Protein AF-A0A928TXZ2-F1 (afdb_monomer_lite)

Foldseek 3Di:
DQQDDQDDQDPPDGDDPVSVVSNVVNVVVVVVVVVLVVLLCVLVCLVDDPDDPPPPVNVVSSVVSSVVSVVCVVPVDPPPPPPVVVVPD

Sequence (89 aa):
MWPPRSQKKPKGKELSTEDVFLNRIIAGFRIEVEHVIAGVKRCRIVKDTFRNLKDGFSDLVMEVACGLHNLRVAYRHPVASLNLLDLCN

pLDDT: mean 88.67, std 10.35, range [56.5, 97.88]

Structure (mmCIF, N/CA/C/O backbone):
data_AF-A0A928TXZ2-F1
#
_entry.id   AF-A0A928TXZ2-F1
#
loop_
_atom_site.group_PDB
_atom_site.id
_atom_site.type_symbol
_atom_site.label_atom_id
_atom_site.label_alt_id
_atom_site.label_comp_id
_atom_site.label_asym_id
_atom_site.label_entity_id
_atom_site.label_seq_id
_atom_site.pdbx_PDB_ins_code
_atom_site.Cartn_x
_atom_site.Cartn_y
_atom_site.Cartn_z
_atom_site.occupancy
_atom_site.B_iso_or_equiv
_atom_site.auth_seq_id
_atom_site.auth_comp_id
_atom_site.auth_asym_id
_atom_site.auth_atom_id
_atom_site.pdbx_PDB_model_num
ATOM 1 N N . MET A 1 1 ? -14.024 -6.302 -0.031 1.00 56.50 1 MET A N 1
ATOM 2 C CA . MET A 1 1 ? -14.985 -5.405 0.650 1.00 56.50 1 MET A CA 1
ATOM 3 C C . MET A 1 1 ? -14.190 -4.511 1.594 1.00 56.50 1 MET A C 1
ATOM 5 O O . MET A 1 1 ? -13.471 -5.051 2.423 1.00 56.50 1 MET A O 1
ATOM 9 N N . TRP A 1 2 ? -14.228 -3.186 1.438 1.00 73.25 2 TRP A N 1
ATOM 10 C CA . TRP A 1 2 ? -13.592 -2.267 2.397 1.00 73.25 2 TRP A CA 1
ATOM 11 C C . TRP A 1 2 ? -14.309 -2.372 3.756 1.00 73.25 2 TRP A C 1
ATOM 13 O O . TRP A 1 2 ? -15.539 -2.497 3.748 1.00 73.25 2 TRP A O 1
ATOM 23 N N . PRO A 1 3 ? -13.605 -2.356 4.907 1.00 79.12 3 PRO A N 1
ATOM 24 C CA . PRO A 1 3 ? -14.271 -2.411 6.202 1.00 79.12 3 PRO A CA 1
ATOM 25 C C . PRO A 1 3 ? -15.244 -1.234 6.358 1.00 79.12 3 PRO A C 1
ATOM 27 O O . PRO A 1 3 ? -14.991 -0.140 5.837 1.00 79.12 3 PRO A O 1
ATOM 30 N N . PRO A 1 4 ? -16.363 -1.428 7.072 1.00 83.12 4 PRO A N 1
ATOM 31 C CA . PRO A 1 4 ? -17.323 -0.360 7.294 1.00 83.12 4 PRO A CA 1
ATOM 32 C C . PRO A 1 4 ? -16.649 0.840 7.969 1.00 83.12 4 PRO A C 1
ATOM 34 O O . PRO A 1 4 ? -15.652 0.722 8.684 1.00 83.12 4 PRO A O 1
ATOM 37 N N . ARG A 1 5 ? -17.189 2.034 7.715 1.00 84.62 5 ARG A N 1
ATOM 38 C CA . ARG A 1 5 ? -16.685 3.265 8.330 1.00 84.62 5 ARG A CA 1
ATOM 39 C C . ARG A 1 5 ? -16.821 3.168 9.852 1.00 84.62 5 ARG A C 1
ATOM 41 O O . ARG A 1 5 ? -17.855 2.735 10.347 1.00 84.62 5 ARG A O 1
ATOM 48 N N . SER A 1 6 ? -15.814 3.662 10.573 1.00 87.38 6 SER A N 1
ATOM 49 C CA . SER A 1 6 ? -15.881 3.807 12.028 1.00 87.38 6 SER A CA 1
ATOM 50 C C . SER A 1 6 ? -17.089 4.651 12.446 1.00 87.38 6 SER A C 1
ATOM 52 O O . SER A 1 6 ? -17.285 5.753 11.912 1.00 87.38 6 SER A O 1
ATOM 54 N N . GLN A 1 7 ? -17.852 4.169 13.424 1.00 89.81 7 GLN A N 1
ATOM 55 C CA . GLN A 1 7 ? -18.993 4.889 13.976 1.00 89.81 7 GLN A CA 1
ATOM 56 C C . GLN A 1 7 ? -18.523 6.134 14.724 1.00 89.81 7 GLN A C 1
ATOM 58 O O . GLN A 1 7 ? -17.552 6.101 15.485 1.00 89.81 7 GLN A O 1
ATOM 63 N N . LYS A 1 8 ? -19.192 7.262 14.473 1.00 87.25 8 LYS A N 1
ATOM 64 C CA . LYS A 1 8 ? -18.873 8.535 15.127 1.00 87.25 8 LYS A CA 1
ATOM 65 C C . LYS A 1 8 ? -19.620 8.633 16.449 1.00 87.25 8 LYS A C 1
ATOM 67 O O . LYS A 1 8 ? -20.777 8.239 16.536 1.00 87.25 8 LYS A O 1
ATOM 72 N N . LYS A 1 9 ? -18.982 9.246 17.448 1.00 86.75 9 LYS A N 1
ATOM 73 C CA . LYS A 1 9 ? -19.635 9.547 18.724 1.00 86.75 9 LYS A CA 1
ATOM 74 C C . LYS A 1 9 ? -20.842 10.477 18.489 1.00 86.75 9 LYS A C 1
ATOM 76 O O . LYS A 1 9 ? -20.660 11.544 17.891 1.00 86.75 9 LYS A O 1
ATOM 81 N N . PRO A 1 10 ? -22.056 10.105 18.929 1.00 86.62 10 PRO A N 1
ATOM 82 C CA . PRO A 1 10 ? -23.216 10.987 18.858 1.00 86.62 10 PRO A CA 1
ATOM 83 C C . PRO A 1 10 ? -23.024 12.228 19.746 1.00 86.62 10 PRO A C 1
ATOM 85 O O . PRO A 1 10 ? -22.382 12.172 20.796 1.00 86.62 10 PRO A O 1
ATOM 88 N N . LYS A 1 11 ? -23.572 13.379 19.330 1.00 86.62 11 LYS A N 1
ATOM 89 C CA . LYS A 1 11 ? -23.440 14.635 20.091 1.00 86.62 11 LYS A CA 1
ATOM 90 C C . LYS A 1 11 ? -24.067 14.481 21.482 1.00 86.62 11 LYS A C 1
ATOM 92 O O . LYS A 1 11 ? -25.232 14.114 21.591 1.00 86.62 11 LYS A O 1
ATOM 97 N N . GLY A 1 12 ? -23.292 14.772 22.529 1.00 86.62 12 GLY A N 1
ATOM 98 C CA . GLY A 1 12 ? -23.752 14.744 23.923 1.00 86.62 12 GLY A CA 1
ATOM 99 C C . GLY A 1 12 ? -23.996 13.350 24.515 1.00 86.62 12 GLY A C 1
ATOM 100 O O . GLY A 1 12 ? -24.528 13.261 25.614 1.00 86.62 12 GLY A O 1
ATOM 101 N N . LYS A 1 13 ? -23.628 12.268 23.815 1.00 86.44 13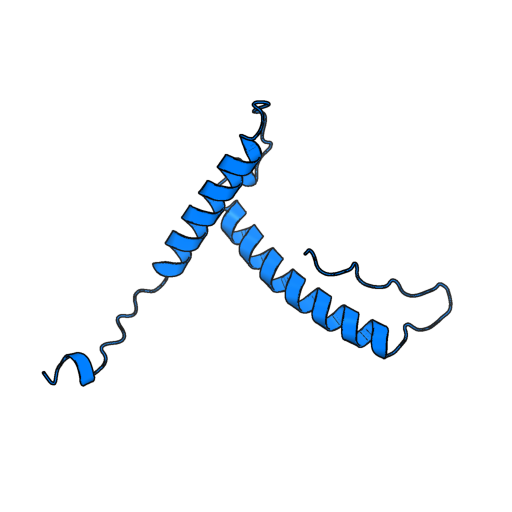 LYS A N 1
ATOM 102 C CA . LYS A 1 13 ? -23.811 10.886 24.285 1.00 86.44 13 LYS A CA 1
ATOM 103 C C . LYS A 1 13 ? -22.520 10.087 24.169 1.00 86.44 13 LYS A C 1
ATOM 105 O O . LYS A 1 13 ? -21.642 10.419 23.371 1.00 86.44 13 LYS A O 1
ATOM 110 N N . GLU A 1 14 ? -22.396 9.040 24.976 1.00 85.62 14 GLU A N 1
ATOM 111 C CA . GLU A 1 14 ? -21.287 8.095 24.867 1.00 85.62 14 GLU A CA 1
ATOM 112 C C . GLU A 1 14 ? -21.466 7.143 23.686 1.00 85.62 14 GLU A C 1
ATOM 114 O O . GLU A 1 14 ? -22.572 6.944 23.185 1.00 85.62 14 GLU A O 1
ATOM 119 N N . LEU A 1 15 ? -20.341 6.631 23.189 1.00 86.75 15 LEU A N 1
ATOM 120 C CA . LEU A 1 15 ? -20.342 5.630 22.134 1.00 86.75 15 LEU A CA 1
ATOM 121 C C . LEU A 1 15 ? -20.615 4.269 22.787 1.00 86.75 15 LEU A C 1
ATOM 123 O O . LEU A 1 15 ? -20.056 3.999 23.850 1.00 86.75 15 LEU A O 1
ATOM 127 N N . SER A 1 16 ? -21.463 3.439 22.173 1.00 89.56 16 SER A N 1
ATOM 128 C CA . SER A 1 16 ? -21.761 2.105 22.706 1.00 89.56 16 SER A CA 1
ATOM 129 C C . SER A 1 16 ? -20.474 1.292 22.876 1.00 89.56 16 SER A C 1
ATOM 131 O O . SER A 1 16 ? -19.533 1.435 22.093 1.00 89.56 16 SER A O 1
ATOM 133 N N . THR A 1 17 ? -20.422 0.415 23.876 1.00 89.88 17 THR A N 1
ATOM 134 C CA . THR A 1 17 ? -19.280 -0.486 24.102 1.00 89.88 17 THR A CA 1
ATOM 135 C C . THR A 1 17 ? -19.002 -1.367 22.882 1.00 89.88 17 THR A C 1
ATOM 137 O O . THR A 1 17 ? -17.843 -1.585 22.526 1.00 89.88 17 THR A O 1
ATOM 140 N N . GLU A 1 18 ? -20.057 -1.800 22.191 1.00 89.31 18 GLU A N 1
ATOM 141 C CA . GLU A 1 18 ? -19.984 -2.555 20.936 1.00 89.31 18 GLU A CA 1
ATOM 142 C C . GLU A 1 18 ? -19.342 -1.727 19.813 1.00 89.31 18 GLU A C 1
ATOM 144 O O . GLU A 1 18 ? -18.404 -2.177 19.154 1.00 89.31 18 GLU A O 1
ATOM 149 N N . ASP A 1 19 ? -19.778 -0.476 19.647 1.00 90.75 19 ASP A N 1
ATOM 150 C CA . ASP A 1 19 ? -19.231 0.450 18.651 1.00 90.75 19 ASP A CA 1
ATOM 151 C C . ASP A 1 19 ? -17.758 0.781 18.928 1.00 90.75 19 ASP A C 1
ATOM 153 O O . ASP A 1 19 ? -16.952 0.883 18.001 1.00 90.75 19 ASP A O 1
ATOM 157 N N . VAL A 1 20 ? -17.379 0.938 20.201 1.00 90.81 20 VAL A N 1
ATOM 158 C CA . VAL A 1 20 ? -15.982 1.144 20.613 1.00 90.81 20 VAL A CA 1
ATOM 159 C C . VAL A 1 20 ? -15.127 -0.055 20.206 1.00 90.81 20 VAL A C 1
ATOM 161 O O . VAL A 1 20 ? -14.045 0.122 19.637 1.00 90.81 20 VAL A O 1
ATOM 164 N N . PHE A 1 21 ? -15.607 -1.271 20.467 1.00 92.38 21 PHE A N 1
ATOM 165 C CA . PHE A 1 21 ? -14.904 -2.500 20.116 1.00 92.38 21 PHE A CA 1
ATOM 166 C C . PHE A 1 21 ? -14.738 -2.654 18.597 1.00 92.38 21 PHE A C 1
ATOM 168 O O . PHE A 1 21 ? -13.621 -2.866 18.116 1.00 92.38 21 PHE A O 1
ATOM 175 N N . LEU A 1 22 ? -15.812 -2.456 17.829 1.00 91.56 22 LEU A N 1
ATOM 176 C CA . LEU A 1 22 ? -15.770 -2.508 16.366 1.00 91.56 22 LEU A CA 1
ATOM 177 C C . LEU A 1 22 ? -14.834 -1.443 15.787 1.00 91.56 22 LEU A C 1
ATOM 179 O O . LEU A 1 22 ? -14.008 -1.740 14.922 1.00 91.56 22 LEU A O 1
ATOM 183 N N . ASN A 1 23 ? -14.895 -0.215 16.305 1.00 93.62 23 ASN A N 1
ATOM 184 C CA . ASN A 1 23 ? -13.991 0.856 15.900 1.00 93.62 23 ASN A CA 1
ATOM 185 C C . ASN A 1 23 ? -12.525 0.504 16.163 1.00 93.62 23 ASN A C 1
ATOM 187 O O . ASN A 1 23 ? -11.674 0.836 15.339 1.00 93.62 23 ASN A O 1
ATOM 191 N N . ARG A 1 24 ? -12.219 -0.184 17.271 1.00 93.06 24 ARG A N 1
ATOM 192 C CA . ARG A 1 24 ? -10.857 -0.636 17.581 1.00 93.06 24 ARG A CA 1
ATOM 193 C C . ARG A 1 24 ? -10.346 -1.646 16.556 1.00 93.06 24 ARG A C 1
ATOM 195 O O . ARG A 1 24 ? -9.214 -1.508 16.098 1.00 93.06 24 ARG A O 1
ATOM 202 N N . ILE A 1 25 ? -11.174 -2.614 16.164 1.00 92.56 25 ILE A N 1
ATOM 203 C CA . ILE A 1 25 ? -10.823 -3.602 15.130 1.00 92.56 25 ILE A CA 1
ATOM 204 C C . ILE A 1 25 ? -10.583 -2.907 13.785 1.00 92.56 25 ILE A C 1
ATOM 206 O O . ILE A 1 25 ? -9.548 -3.117 13.153 1.00 92.56 25 ILE A O 1
ATOM 210 N N . ILE A 1 26 ? -11.504 -2.031 13.369 1.00 92.31 26 ILE A N 1
ATOM 211 C CA . ILE A 1 26 ? -11.392 -1.285 12.107 1.00 92.31 26 ILE A CA 1
ATOM 212 C C . ILE A 1 26 ? -10.134 -0.407 12.111 1.00 92.31 26 ILE A C 1
ATOM 214 O O . ILE A 1 26 ? -9.431 -0.330 11.104 1.00 92.31 26 ILE A O 1
ATOM 218 N N . ALA A 1 27 ? -9.827 0.246 13.234 1.00 91.25 27 ALA A N 1
ATOM 219 C CA . ALA A 1 27 ? -8.620 1.050 13.379 1.00 91.25 27 ALA A CA 1
ATOM 220 C C . ALA A 1 27 ? -7.346 0.200 13.253 1.00 91.25 27 ALA A C 1
ATOM 222 O O . ALA A 1 27 ? -6.436 0.601 12.533 1.00 91.25 27 ALA A O 1
ATOM 223 N N . GLY A 1 28 ? -7.303 -0.982 13.879 1.00 93.31 28 GLY A N 1
ATOM 224 C CA . GLY A 1 28 ? -6.183 -1.921 13.752 1.00 93.31 28 GLY A CA 1
ATOM 225 C C . GLY A 1 28 ? -5.917 -2.316 12.299 1.00 93.31 28 GLY A C 1
ATOM 226 O O . GLY A 1 28 ? -4.805 -2.147 11.805 1.00 93.31 28 GLY A O 1
ATOM 227 N N . PHE A 1 29 ? -6.964 -2.721 11.577 1.00 91.94 29 PHE A N 1
ATOM 228 C CA . PHE A 1 29 ? -6.857 -3.051 10.154 1.00 91.94 29 PHE A CA 1
ATOM 229 C C . PHE A 1 29 ? -6.343 -1.870 9.314 1.00 91.94 29 PHE A C 1
ATOM 231 O O . PHE A 1 29 ? -5.492 -2.031 8.440 1.00 91.94 29 PHE A O 1
ATOM 238 N N . ARG A 1 30 ? -6.828 -0.651 9.586 1.00 92.69 30 ARG A N 1
ATOM 239 C CA . ARG A 1 30 ? -6.385 0.548 8.861 1.00 92.69 30 ARG A CA 1
ATOM 240 C C . ARG A 1 30 ? -4.904 0.840 9.059 1.00 92.69 30 ARG A C 1
ATOM 242 O O . ARG A 1 30 ? -4.263 1.245 8.097 1.00 92.69 30 ARG A O 1
ATOM 249 N N . ILE A 1 31 ? -4.368 0.620 10.258 1.00 95.00 31 ILE A N 1
ATOM 250 C CA . ILE A 1 31 ? -2.943 0.829 10.547 1.00 95.00 31 ILE A CA 1
ATOM 251 C C . ILE A 1 31 ? -2.082 -0.066 9.648 1.00 95.00 31 ILE A C 1
ATOM 253 O O . ILE A 1 31 ? -1.134 0.412 9.027 1.00 95.00 31 ILE A O 1
ATOM 257 N N . GLU A 1 32 ? -2.425 -1.349 9.526 1.00 93.38 32 GLU A N 1
ATOM 258 C CA . GLU A 1 32 ? -1.699 -2.278 8.652 1.00 93.38 32 GLU A CA 1
ATOM 259 C C . GLU A 1 32 ? -1.756 -1.841 7.185 1.00 93.38 32 GLU A C 1
ATOM 261 O O . GLU A 1 32 ? -0.724 -1.753 6.514 1.00 93.38 32 GLU A O 1
ATOM 266 N N . VAL A 1 33 ? -2.947 -1.482 6.700 1.00 93.25 33 VAL A N 1
ATOM 267 C CA . VAL A 1 33 ? -3.138 -0.984 5.331 1.00 93.25 33 VAL A CA 1
ATOM 268 C C . VAL A 1 33 ? -2.339 0.299 5.086 1.00 93.25 33 VAL A C 1
ATOM 270 O O . VAL A 1 33 ? -1.681 0.428 4.053 1.00 93.25 33 VAL A O 1
ATOM 273 N N . GLU A 1 34 ? -2.346 1.242 6.027 1.00 95.25 34 GLU A N 1
ATOM 274 C CA . GLU A 1 34 ? -1.594 2.495 5.930 1.00 95.25 34 GLU A CA 1
ATOM 275 C C . GLU A 1 34 ? -0.078 2.239 5.872 1.00 95.25 34 GLU A C 1
ATOM 277 O O . GLU A 1 34 ? 0.606 2.863 5.054 1.00 95.25 34 GLU A O 1
ATOM 282 N N . HIS A 1 35 ? 0.449 1.274 6.636 1.00 95.12 35 HIS A N 1
ATOM 283 C CA . HIS A 1 35 ? 1.855 0.861 6.545 1.00 95.12 35 HIS A CA 1
ATOM 284 C C . HIS A 1 35 ? 2.210 0.275 5.173 1.00 95.12 35 HIS A C 1
ATOM 286 O O . HIS A 1 35 ? 3.241 0.638 4.588 1.00 95.12 35 HIS A O 1
ATOM 292 N N . VAL A 1 36 ? 1.359 -0.598 4.628 1.00 95.12 36 VAL A N 1
ATOM 293 C CA . VAL A 1 36 ? 1.562 -1.172 3.291 1.00 95.12 36 VAL A CA 1
ATOM 294 C C . VAL A 1 36 ? 1.545 -0.063 2.238 1.00 95.12 36 VAL A C 1
ATOM 296 O O . VAL A 1 36 ? 2.510 0.072 1.480 1.00 95.12 36 VAL A O 1
ATOM 299 N N . ILE A 1 37 ? 0.525 0.805 2.249 1.00 95.56 37 ILE A N 1
ATOM 300 C CA . ILE A 1 37 ? 0.397 1.942 1.323 1.00 95.56 37 ILE A CA 1
ATOM 301 C C . ILE A 1 37 ? 1.606 2.875 1.427 1.00 95.56 37 ILE A C 1
ATOM 303 O O . ILE A 1 37 ? 2.155 3.282 0.401 1.00 95.56 37 ILE A O 1
ATOM 307 N N . ALA A 1 38 ? 2.065 3.202 2.638 1.00 96.25 38 ALA A N 1
ATOM 308 C CA . ALA A 1 38 ? 3.259 4.020 2.838 1.00 96.25 38 ALA A CA 1
ATOM 309 C C . ALA A 1 38 ? 4.490 3.385 2.176 1.00 96.25 38 ALA A C 1
ATOM 311 O O . ALA A 1 38 ? 5.300 4.072 1.550 1.00 96.25 38 ALA A O 1
ATOM 312 N N . GLY A 1 39 ? 4.615 2.061 2.249 1.00 95.88 39 GLY A N 1
ATOM 313 C CA . GLY A 1 39 ? 5.694 1.363 1.576 1.00 95.88 39 GLY A CA 1
ATOM 314 C C . GLY A 1 39 ? 5.529 1.257 0.057 1.00 95.88 39 GLY A C 1
ATOM 315 O O . GLY A 1 39 ? 6.547 1.178 -0.633 1.00 95.88 39 GLY A O 1
ATOM 316 N N . VAL A 1 40 ? 4.300 1.198 -0.470 1.00 97.50 40 VAL A N 1
ATOM 317 C CA . VAL A 1 40 ? 4.000 1.217 -1.919 1.00 97.50 40 VAL A CA 1
ATOM 318 C C . VAL A 1 40 ? 4.324 2.598 -2.500 1.00 97.50 40 VAL A C 1
ATOM 320 O O . VAL A 1 40 ? 4.986 2.695 -3.529 1.00 97.50 40 VAL A O 1
ATOM 323 N N . LYS A 1 41 ? 4.022 3.673 -1.758 1.00 97.19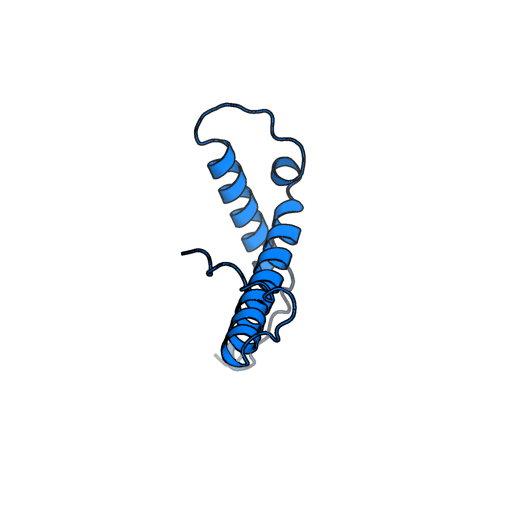 41 LYS A N 1
ATOM 324 C CA . LYS A 1 41 ? 4.362 5.072 -2.087 1.00 97.19 41 LYS A CA 1
ATOM 325 C C . LYS A 1 41 ? 5.862 5.378 -2.197 1.00 97.19 41 LYS A C 1
ATOM 327 O O . LYS A 1 41 ? 6.232 6.500 -2.541 1.00 97.19 41 LYS A O 1
ATOM 332 N N . ARG A 1 42 ? 6.746 4.404 -1.950 1.00 95.44 42 ARG A N 1
ATOM 333 C CA . ARG A 1 42 ? 8.162 4.504 -2.348 1.00 95.44 42 ARG A CA 1
ATOM 334 C C . ARG A 1 42 ? 8.314 4.602 -3.868 1.00 95.44 42 ARG A C 1
ATOM 336 O O . ARG A 1 42 ? 9.207 5.301 -4.339 1.00 95.44 42 ARG A O 1
ATOM 343 N N . CYS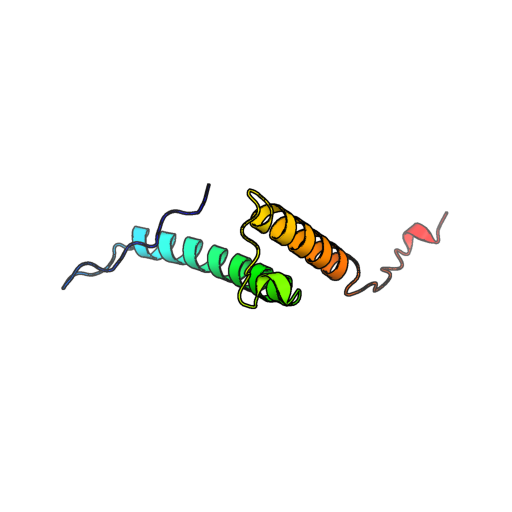 A 1 43 ? 7.428 3.958 -4.626 1.00 96.25 43 CYS A N 1
ATOM 344 C CA . CYS A 1 43 ? 7.288 4.185 -6.058 1.00 96.25 43 CYS A CA 1
ATOM 345 C C . CYS A 1 43 ? 6.694 5.587 -6.265 1.00 96.25 43 CYS A C 1
ATOM 347 O O . CYS A 1 43 ? 5.492 5.784 -6.127 1.00 96.25 43 CYS A O 1
ATOM 349 N N . ARG A 1 44 ? 7.530 6.588 -6.571 1.00 96.25 44 ARG A N 1
ATOM 350 C CA . ARG A 1 44 ? 7.099 8.001 -6.630 1.00 96.25 44 ARG A CA 1
ATOM 351 C C . ARG A 1 44 ? 5.933 8.266 -7.582 1.00 96.25 44 ARG A C 1
ATOM 353 O O . ARG A 1 44 ? 5.125 9.140 -7.302 1.00 96.25 44 ARG A O 1
ATOM 360 N N . ILE A 1 45 ? 5.787 7.463 -8.632 1.00 95.62 45 ILE A N 1
ATOM 361 C CA . ILE A 1 45 ? 4.671 7.540 -9.582 1.00 95.62 45 ILE A CA 1
ATOM 362 C C . ILE A 1 45 ? 3.281 7.380 -8.930 1.00 95.62 45 ILE A C 1
ATOM 364 O O . ILE A 1 45 ? 2.328 7.968 -9.423 1.00 95.62 45 ILE A O 1
ATOM 368 N N . VAL A 1 46 ? 3.164 6.646 -7.810 1.00 96.19 46 VAL A N 1
ATOM 369 C CA . VAL A 1 46 ? 1.906 6.519 -7.036 1.00 96.19 46 VAL A CA 1
ATOM 370 C C . VAL A 1 46 ? 1.799 7.523 -5.878 1.00 96.19 46 VAL A C 1
ATOM 372 O O . VAL A 1 46 ? 0.788 7.564 -5.178 1.00 96.19 46 VAL A O 1
ATOM 375 N N . LYS A 1 47 ? 2.864 8.287 -5.610 1.00 96.19 47 LYS A N 1
ATOM 376 C CA . LYS A 1 47 ? 2.918 9.286 -4.534 1.00 96.19 47 LYS A CA 1
ATOM 377 C C . LYS A 1 47 ? 2.672 10.692 -5.071 1.00 96.19 47 LYS A C 1
ATOM 379 O O . LYS A 1 47 ? 1.928 11.453 -4.458 1.00 96.19 47 LYS A O 1
ATOM 384 N N . ASP A 1 48 ? 3.366 11.036 -6.144 1.00 96.38 48 ASP A N 1
ATOM 385 C CA . ASP A 1 48 ? 3.353 12.361 -6.744 1.00 96.38 48 ASP A CA 1
ATOM 386 C C . ASP A 1 48 ? 2.135 12.506 -7.674 1.00 96.38 48 ASP A C 1
ATOM 388 O O . ASP A 1 48 ? 1.451 11.530 -7.991 1.00 96.38 48 ASP A O 1
ATOM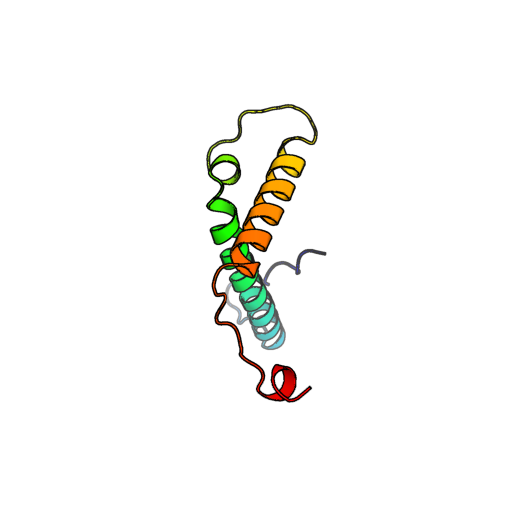 392 N N . THR A 1 49 ? 1.834 13.732 -8.109 1.00 95.25 49 THR A N 1
ATOM 393 C CA . THR A 1 49 ? 0.666 13.996 -8.960 1.00 95.25 49 THR A CA 1
ATOM 394 C C . THR A 1 49 ? 0.745 13.214 -10.268 1.00 95.25 49 THR A C 1
ATOM 396 O O . THR A 1 49 ? 1.586 13.487 -11.129 1.00 95.25 49 THR A O 1
ATOM 399 N N . PHE A 1 50 ? -0.184 12.279 -10.436 1.00 93.44 50 PHE A N 1
ATOM 400 C CA . PHE A 1 50 ? -0.301 11.460 -11.629 1.00 93.44 50 PHE A CA 1
ATOM 401 C C . PHE A 1 50 ? -1.082 12.209 -12.720 1.00 93.44 50 PHE A C 1
ATOM 403 O O . PHE A 1 50 ? -2.250 12.536 -12.531 1.00 93.44 50 PHE A O 1
ATOM 410 N N . ARG A 1 51 ? -0.430 12.537 -13.845 1.00 95.06 51 ARG A N 1
ATOM 411 C CA . ARG A 1 51 ? -1.011 13.372 -14.924 1.00 95.06 51 ARG A CA 1
ATOM 412 C C . ARG A 1 51 ? -1.465 12.596 -16.162 1.00 95.06 51 ARG A C 1
ATOM 414 O O . ARG A 1 51 ? -1.995 13.203 -17.086 1.00 95.06 51 ARG A O 1
ATOM 421 N N . ASN A 1 52 ? -1.225 11.287 -16.221 1.00 93.25 52 ASN A N 1
ATOM 422 C CA . ASN A 1 52 ? -1.679 10.487 -17.355 1.00 93.25 52 ASN A CA 1
ATOM 423 C C . ASN A 1 52 ? -3.193 10.253 -17.241 1.00 93.25 52 ASN A C 1
ATOM 425 O O . ASN A 1 52 ? -3.672 9.840 -16.189 1.00 93.25 52 ASN A O 1
ATOM 429 N N . LEU A 1 53 ? -3.916 10.518 -18.327 1.00 93.94 53 LEU A N 1
ATOM 430 C CA . LEU A 1 53 ? -5.377 10.417 -18.414 1.00 93.94 53 LEU A CA 1
ATOM 431 C C . LEU A 1 53 ? -5.842 9.171 -19.175 1.00 93.94 53 LEU A C 1
ATOM 433 O O . LEU A 1 53 ? -7.036 9.006 -19.410 1.00 93.94 53 LEU A O 1
ATOM 437 N N . LYS A 1 54 ? -4.912 8.311 -19.606 1.00 96.25 54 LYS A N 1
ATOM 438 C CA . LYS A 1 54 ? -5.262 7.058 -20.269 1.00 96.25 54 LYS A CA 1
ATOM 439 C C . LYS A 1 54 ? -6.069 6.178 -19.314 1.00 96.25 54 LYS A C 1
ATOM 441 O O . LYS A 1 54 ? -5.625 5.904 -18.199 1.00 96.25 54 LYS A O 1
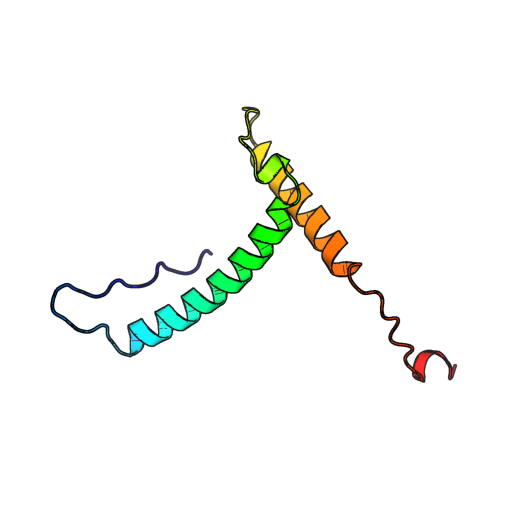ATOM 446 N N . ASP A 1 55 ? -7.214 5.713 -19.798 1.00 95.75 55 ASP A N 1
ATOM 447 C CA . ASP A 1 55 ? -8.113 4.858 -19.034 1.00 95.75 55 ASP A CA 1
ATOM 448 C C . ASP A 1 55 ? -7.415 3.573 -18.553 1.00 95.75 55 ASP A C 1
ATOM 450 O O . ASP A 1 55 ? -6.559 3.014 -19.249 1.00 95.75 55 ASP A O 1
ATOM 454 N N . GLY A 1 56 ? -7.719 3.164 -17.320 1.00 94.62 56 GLY A N 1
ATOM 455 C CA . GLY A 1 56 ? -7.113 2.017 -16.630 1.00 94.62 56 GLY A CA 1
ATOM 456 C C . GLY A 1 56 ? -5.618 2.140 -16.288 1.00 94.62 56 GLY A C 1
ATOM 457 O O . GLY A 1 56 ? -5.058 1.266 -15.626 1.00 94.62 56 GLY A O 1
ATOM 458 N N . PHE A 1 57 ? -4.928 3.208 -16.701 1.00 95.69 57 PHE A N 1
ATOM 459 C CA . PHE A 1 57 ? -3.481 3.305 -16.498 1.00 95.69 57 PHE A CA 1
ATOM 460 C C . PHE A 1 57 ? -3.110 3.563 -15.031 1.00 95.69 57 PHE A C 1
ATOM 462 O O . PHE A 1 57 ? -2.077 3.085 -14.568 1.00 95.69 57 PHE A O 1
ATOM 469 N N . SER A 1 58 ? -3.943 4.289 -14.279 1.00 94.88 58 SER A N 1
ATOM 470 C CA . SER A 1 58 ? -3.742 4.483 -12.836 1.00 94.88 58 SER A CA 1
ATOM 471 C C . SER A 1 58 ? -3.761 3.161 -12.069 1.00 94.88 58 SER A C 1
ATOM 473 O O . SER A 1 58 ? -2.936 2.962 -11.177 1.00 94.88 58 SER A O 1
ATOM 475 N N . ASP A 1 59 ? -4.660 2.252 -12.449 1.00 95.69 59 ASP A N 1
ATOM 476 C CA . ASP A 1 59 ? -4.809 0.948 -11.804 1.00 95.69 59 ASP A CA 1
ATOM 477 C C . ASP A 1 59 ? -3.623 0.046 -12.137 1.00 95.69 59 ASP A C 1
ATOM 479 O O . ASP A 1 59 ? -3.024 -0.530 -11.231 1.00 95.69 59 ASP A O 1
ATOM 483 N N . LEU A 1 60 ? -3.190 0.033 -13.404 1.00 96.75 60 LEU A N 1
ATOM 484 C CA . LEU A 1 60 ? -1.973 -0.666 -13.827 1.00 96.75 60 LEU A CA 1
ATOM 485 C C . LEU A 1 60 ? -0.739 -0.180 -13.052 1.00 96.75 60 LEU A C 1
ATOM 487 O O . LEU A 1 60 ? 0.064 -0.976 -12.569 1.00 96.75 60 LEU A O 1
ATOM 491 N N . VAL A 1 61 ? -0.575 1.139 -12.916 1.00 96.81 61 VAL A N 1
ATOM 492 C CA . VAL A 1 61 ? 0.543 1.726 -12.164 1.00 96.81 61 VAL A CA 1
ATOM 493 C C . VAL A 1 61 ? 0.498 1.308 -10.694 1.00 96.81 61 VAL A C 1
ATOM 495 O O . VAL A 1 61 ? 1.542 0.989 -10.119 1.00 96.81 61 VAL A O 1
ATOM 498 N N . MET A 1 62 ? -0.690 1.292 -10.087 1.00 97.25 62 MET A N 1
ATOM 499 C CA . MET A 1 62 ? -0.867 0.835 -8.711 1.00 97.25 62 MET A CA 1
ATOM 500 C C . MET A 1 62 ? -0.529 -0.654 -8.565 1.00 97.25 62 MET A C 1
ATOM 502 O O . MET A 1 62 ? 0.211 -1.016 -7.652 1.00 97.25 62 MET A O 1
ATOM 506 N N . GLU A 1 63 ? -1.008 -1.507 -9.471 1.00 97.81 63 GLU A N 1
ATOM 507 C CA . GLU A 1 63 ? -0.741 -2.949 -9.470 1.00 97.81 63 GLU A CA 1
ATOM 508 C C . GLU A 1 63 ? 0.761 -3.241 -9.563 1.00 97.81 63 GLU A C 1
ATOM 510 O O . GLU A 1 63 ? 1.310 -3.981 -8.741 1.00 97.81 63 GLU A O 1
ATOM 515 N N . VAL A 1 64 ? 1.460 -2.573 -10.486 1.00 97.69 64 VAL A N 1
ATOM 516 C CA . VAL A 1 64 ? 2.917 -2.689 -10.626 1.00 97.69 64 VAL A CA 1
ATOM 517 C C . VAL A 1 64 ? 3.633 -2.210 -9.360 1.00 97.69 64 VAL A C 1
ATOM 519 O O . VAL A 1 64 ? 4.547 -2.880 -8.877 1.00 97.69 64 VAL A O 1
ATOM 522 N N . ALA A 1 65 ? 3.223 -1.081 -8.775 1.00 97.81 65 ALA A N 1
ATOM 523 C CA . ALA A 1 65 ? 3.825 -0.569 -7.543 1.00 97.81 65 ALA A CA 1
ATOM 524 C C . ALA A 1 65 ? 3.619 -1.522 -6.348 1.00 97.81 65 ALA A C 1
ATOM 526 O O . ALA A 1 65 ? 4.539 -1.718 -5.547 1.00 97.81 65 ALA A O 1
ATOM 527 N N . CYS A 1 66 ? 2.446 -2.150 -6.245 1.00 97.88 66 CYS A N 1
ATOM 528 C CA . CYS A 1 66 ? 2.167 -3.206 -5.273 1.00 97.88 66 CYS A CA 1
ATOM 529 C C . CYS A 1 66 ? 3.058 -4.433 -5.507 1.00 97.88 66 CYS A C 1
ATOM 531 O O . CYS A 1 66 ? 3.676 -4.923 -4.563 1.00 97.88 66 CYS A O 1
ATOM 533 N N . GLY A 1 67 ? 3.211 -4.879 -6.757 1.00 97.06 67 GLY A N 1
ATOM 534 C CA . GLY A 1 67 ? 4.113 -5.976 -7.119 1.00 97.06 67 GLY A CA 1
ATOM 535 C C . GLY A 1 67 ? 5.565 -5.702 -6.717 1.00 97.06 67 GLY A C 1
ATOM 536 O O . GLY A 1 67 ? 6.195 -6.519 -6.044 1.00 97.06 67 GLY A O 1
ATOM 537 N N . LEU A 1 68 ? 6.078 -4.508 -7.028 1.00 96.81 68 LEU A N 1
ATOM 538 C CA . LEU A 1 68 ? 7.419 -4.073 -6.621 1.00 96.81 68 LEU A CA 1
ATOM 539 C C . LEU A 1 68 ? 7.568 -3.994 -5.097 1.00 96.81 68 LEU A C 1
ATOM 541 O O . LEU A 1 68 ? 8.621 -4.333 -4.549 1.00 96.81 68 LEU A O 1
ATOM 545 N N . HIS A 1 69 ? 6.526 -3.556 -4.387 1.00 96.31 69 HIS A N 1
ATOM 546 C CA . HIS A 1 69 ? 6.527 -3.563 -2.931 1.00 96.31 69 HIS A CA 1
ATOM 547 C C . HIS A 1 69 ? 6.622 -4.982 -2.375 1.00 96.31 69 HIS A C 1
ATOM 549 O O . HIS A 1 69 ? 7.437 -5.208 -1.480 1.00 96.31 69 HIS A O 1
ATOM 555 N N . ASN A 1 70 ? 5.813 -5.904 -2.895 1.00 95.25 70 ASN A N 1
ATOM 556 C CA . ASN A 1 70 ? 5.775 -7.297 -2.460 1.00 95.25 70 ASN A CA 1
ATOM 557 C C . ASN A 1 70 ? 7.119 -7.978 -2.707 1.00 95.25 70 ASN A C 1
ATOM 559 O O . ASN A 1 70 ? 7.666 -8.586 -1.790 1.00 95.25 70 ASN A O 1
ATOM 563 N N . LEU A 1 71 ? 7.700 -7.774 -3.895 1.00 95.00 71 LEU A N 1
ATOM 564 C CA . LEU A 1 71 ? 9.048 -8.230 -4.220 1.00 95.00 71 LEU A CA 1
ATOM 565 C C . LEU A 1 71 ? 10.051 -7.715 -3.182 1.00 95.00 71 LEU A C 1
ATOM 567 O O . LEU A 1 71 ? 10.754 -8.487 -2.538 1.00 95.00 71 LEU A O 1
ATOM 571 N N . ARG A 1 72 ? 10.072 -6.404 -2.934 1.00 93.62 72 ARG A N 1
ATOM 572 C CA . ARG A 1 72 ? 10.985 -5.816 -1.949 1.00 93.62 72 ARG A CA 1
ATOM 573 C C . ARG A 1 72 ? 10.783 -6.396 -0.545 1.00 9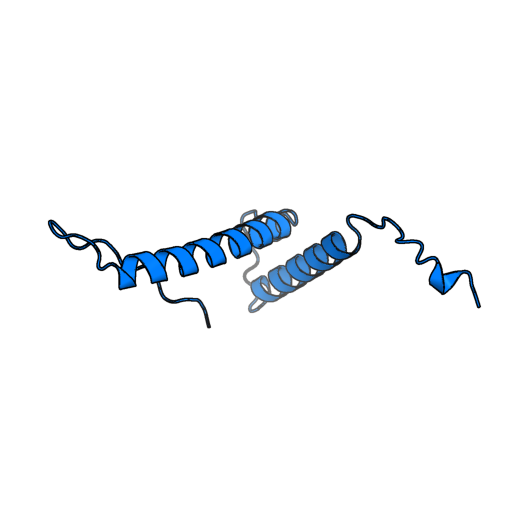3.62 72 ARG A C 1
ATOM 575 O O . ARG A 1 72 ? 11.766 -6.547 0.164 1.00 93.62 72 ARG A O 1
ATOM 582 N N . VAL A 1 73 ? 9.547 -6.660 -0.111 1.00 92.75 73 VAL A N 1
ATOM 583 C CA . VAL A 1 73 ? 9.270 -7.268 1.205 1.00 92.75 73 VAL A CA 1
ATOM 584 C C . VAL A 1 73 ? 9.804 -8.697 1.267 1.00 92.75 73 VAL A C 1
ATOM 586 O O . VAL A 1 73 ? 10.495 -9.016 2.230 1.00 92.75 73 VAL A O 1
ATOM 589 N N . ALA A 1 74 ? 9.567 -9.505 0.230 1.00 92.06 74 ALA A N 1
ATOM 590 C CA . ALA A 1 74 ? 10.040 -10.886 0.156 1.00 92.06 74 ALA A CA 1
ATOM 591 C C . ALA A 1 74 ? 11.571 -10.995 0.276 1.00 92.06 74 ALA A C 1
ATOM 593 O O . ALA A 1 74 ? 12.075 -11.906 0.921 1.00 92.06 74 ALA A O 1
ATOM 594 N N . TYR A 1 75 ? 12.307 -10.029 -0.281 1.00 90.06 75 TYR A N 1
ATOM 595 C CA . TYR A 1 75 ? 13.775 -10.028 -0.290 1.00 90.06 75 TYR A CA 1
ATOM 596 C C . TYR A 1 75 ? 14.417 -9.056 0.720 1.00 90.06 75 TYR A C 1
ATOM 598 O O . TYR A 1 75 ? 15.627 -8.848 0.688 1.00 90.06 75 TYR A O 1
ATOM 606 N N . ARG A 1 76 ? 13.645 -8.436 1.630 1.00 84.44 76 ARG A N 1
ATOM 607 C CA . ARG A 1 76 ? 14.167 -7.412 2.563 1.00 84.44 76 ARG A CA 1
ATOM 608 C C . ARG A 1 76 ? 15.142 -7.979 3.602 1.00 84.44 76 ARG A C 1
ATOM 610 O O . ARG A 1 76 ? 16.013 -7.244 4.056 1.00 84.44 76 ARG A O 1
ATOM 617 N N . HIS A 1 77 ? 14.984 -9.248 3.977 1.00 68.69 77 HIS A N 1
ATOM 618 C CA . HIS A 1 77 ? 15.830 -9.936 4.953 1.00 68.69 77 HIS A CA 1
ATOM 619 C C . HIS A 1 77 ? 16.007 -11.413 4.571 1.00 68.69 77 HIS A C 1
ATOM 621 O O . HIS A 1 77 ? 15.269 -12.256 5.078 1.00 68.69 77 HIS A O 1
ATOM 627 N N . PRO A 1 78 ? 16.993 -11.772 3.731 1.00 65.69 78 PRO A N 1
ATOM 628 C CA . PRO A 1 78 ? 17.411 -13.154 3.602 1.00 65.69 78 PRO A CA 1
ATOM 629 C C . PRO A 1 78 ? 18.367 -13.447 4.762 1.00 65.69 78 PRO A C 1
ATOM 631 O O . PRO A 1 78 ? 19.566 -13.622 4.567 1.00 65.69 78 PRO A O 1
ATOM 634 N N . VAL A 1 79 ? 17.870 -13.462 6.002 1.00 61.00 79 VAL A N 1
ATOM 635 C CA . VAL A 1 79 ? 18.540 -14.328 6.975 1.00 61.00 79 VAL A CA 1
ATOM 636 C C . VAL A 1 79 ? 18.190 -15.719 6.494 1.00 61.00 79 VAL A C 1
ATOM 638 O O . VAL A 1 79 ? 17.051 -16.152 6.642 1.00 61.00 79 VAL A O 1
ATOM 641 N N . ALA A 1 80 ? 19.138 -16.362 5.812 1.00 63.66 80 ALA A N 1
ATOM 642 C CA . ALA A 1 80 ? 19.048 -17.780 5.546 1.00 63.66 80 ALA A CA 1
ATOM 643 C C . ALA A 1 80 ? 18.864 -18.448 6.908 1.00 63.66 80 ALA A C 1
ATOM 645 O O . ALA A 1 80 ? 19.802 -18.539 7.701 1.00 63.66 80 ALA A O 1
ATOM 646 N N . SER A 1 81 ? 17.633 -18.845 7.217 1.00 63.72 81 SER A N 1
ATOM 647 C CA . SER A 1 81 ? 17.400 -19.855 8.227 1.00 63.72 81 SER A CA 1
ATOM 648 C C . SER A 1 81 ? 18.065 -21.106 7.672 1.00 63.72 81 SER A C 1
ATOM 650 O O . SER A 1 81 ? 17.481 -21.812 6.856 1.00 63.72 81 SER A O 1
ATOM 652 N N . LEU A 1 82 ? 19.332 -21.316 8.031 1.00 67.62 82 LEU A N 1
ATOM 653 C CA . LEU A 1 82 ? 19.961 -22.622 7.927 1.00 67.62 82 LEU A CA 1
ATOM 654 C C . LEU A 1 82 ? 19.102 -23.543 8.789 1.00 67.62 82 LEU A C 1
ATOM 656 O O . LEU A 1 82 ? 19.235 -23.547 10.014 1.00 67.62 82 LEU A O 1
ATOM 660 N N . ASN A 1 83 ? 18.163 -24.264 8.176 1.00 70.88 83 ASN A N 1
ATOM 661 C CA . ASN A 1 83 ? 17.507 -25.337 8.892 1.00 70.88 83 ASN A CA 1
ATOM 662 C C . ASN A 1 83 ? 18.552 -26.439 9.001 1.00 70.88 83 ASN A C 1
ATOM 664 O O . ASN A 1 83 ? 19.055 -26.927 7.994 1.00 70.88 83 ASN A O 1
ATOM 668 N N . LEU A 1 84 ? 18.889 -26.841 10.223 1.00 70.38 84 LEU A N 1
ATOM 669 C CA . LEU A 1 84 ? 19.817 -27.954 10.452 1.00 70.38 84 LEU A CA 1
ATOM 670 C C . LEU A 1 84 ? 19.342 -29.250 9.763 1.00 70.38 84 LEU A C 1
ATOM 672 O O . LEU A 1 84 ? 20.160 -30.084 9.403 1.00 70.38 84 LEU A O 1
ATOM 676 N N . LEU A 1 85 ? 18.034 -29.373 9.510 1.00 74.62 85 LEU A N 1
ATOM 677 C CA . LEU A 1 85 ? 17.417 -30.454 8.736 1.00 74.62 85 LEU A CA 1
ATOM 678 C C . LEU A 1 85 ? 17.812 -30.454 7.246 1.00 74.62 85 LEU A C 1
ATOM 680 O O . LEU A 1 85 ? 17.838 -31.523 6.644 1.00 74.62 85 LEU A O 1
ATOM 684 N N . ASP A 1 86 ? 18.167 -29.302 6.667 1.00 75.00 86 ASP A N 1
ATOM 685 C CA . ASP A 1 86 ? 18.594 -29.190 5.262 1.00 75.00 86 ASP A CA 1
ATOM 686 C C . ASP A 1 86 ? 20.046 -29.679 5.054 1.00 75.00 86 ASP A C 1
ATOM 688 O O . ASP A 1 86 ? 20.465 -29.898 3.921 1.00 75.00 86 ASP A O 1
ATOM 692 N N . LEU A 1 87 ? 20.818 -29.866 6.138 1.00 72.81 87 LEU A N 1
ATOM 693 C CA . LEU A 1 87 ? 22.220 -30.321 6.131 1.00 72.81 87 LEU A CA 1
ATOM 694 C C . LEU A 1 87 ? 22.393 -31.807 6.497 1.00 72.81 87 LEU A C 1
ATOM 696 O O . LEU A 1 87 ? 23.512 -32.315 6.468 1.00 72.81 87 LEU A O 1
ATOM 700 N N . CYS A 1 88 ? 21.314 -32.488 6.891 1.00 75.19 88 CYS A N 1
ATOM 701 C CA . CYS A 1 88 ? 21.342 -33.876 7.363 1.00 75.19 88 CYS A CA 1
ATOM 702 C C . CYS A 1 88 ? 20.872 -34.910 6.321 1.00 75.19 88 CYS A C 1
ATOM 704 O O . CYS A 1 88 ? 20.675 -36.065 6.698 1.00 75.19 88 CYS A O 1
ATOM 706 N N . ASN A 1 89 ? 20.703 -34.521 5.050 1.00 59.66 89 ASN A N 1
ATOM 707 C CA . ASN A 1 89 ? 20.448 -35.442 3.932 1.00 59.66 89 ASN A CA 1
ATOM 708 C C . ASN A 1 89 ? 21.696 -35.630 3.068 1.00 59.66 89 ASN A C 1
ATOM 710 O O . ASN A 1 89 ? 22.295 -34.599 2.688 1.00 59.66 89 ASN A O 1
#

Secondary structure (DSSP, 8-state):
-PPPPPPPPPTTSPPPHHHHHHHHHHHHHHHHHHHHHHHHTTSGGGTS------TTHHHHHHHHHHHHHHHHHHTS-------GGGG--

Radius of gyration: 20.66 Å; chains: 1; bounding box: 46×50×45 Å